Protein AF-A0A353ZXZ7-F1 (afdb_monomer)

Secondary structure (DSSP, 8-state):
-EEEEES--SSSSHIIIIIHHHHHTSTT-EEEEEE-SSHHHHHHHHHHHT---

pLDDT: mean 92.46, std 6.47, range [61.09, 97.75]

Sequence (53 aa):
MGVGIIGVSPARGWAAIAHIPALRALPNYEIRALSAHNAESARAAGQVFGVSA

Mean predicted aligned error: 2.66 Å

Radius of gyration: 10.06 Å; Cα contacts (8 Å, |Δi|>4): 88; chains: 1; bounding box: 23×20×26 Å

Structure (mmCIF, N/CA/C/O backbone):
data_AF-A0A353ZXZ7-F1
#
_entry.id   AF-A0A353ZXZ7-F1
#
loop_
_atom_site.group_PDB
_atom_site.id
_atom_site.type_symbol
_atom_site.label_atom_id
_atom_site.label_alt_id
_atom_site.label_comp_id
_atom_site.label_asym_id
_atom_site.label_entity_id
_atom_site.label_seq_id
_atom_site.pdbx_PDB_ins_code
_atom_site.Cartn_x
_atom_site.Cartn_y
_atom_site.Cartn_z
_atom_site.occupancy
_atom_site.B_iso_or_equiv
_atom_site.auth_seq_id
_atom_site.auth_comp_id
_atom_site.auth_asym_id
_atom_site.auth_atom_id
_atom_site.pdbx_PDB_model_num
ATOM 1 N N . MET A 1 1 ? -13.205 -5.883 3.237 1.00 94.38 1 MET A N 1
ATOM 2 C CA . MET A 1 1 ? -13.377 -5.615 1.791 1.00 94.38 1 MET A CA 1
ATOM 3 C C . MET A 1 1 ? -12.021 -5.721 1.116 1.00 94.38 1 MET A C 1
ATOM 5 O O . MET A 1 1 ? -11.067 -5.152 1.635 1.00 94.38 1 MET A O 1
ATOM 9 N N . GLY A 1 2 ? -11.921 -6.469 0.015 1.00 96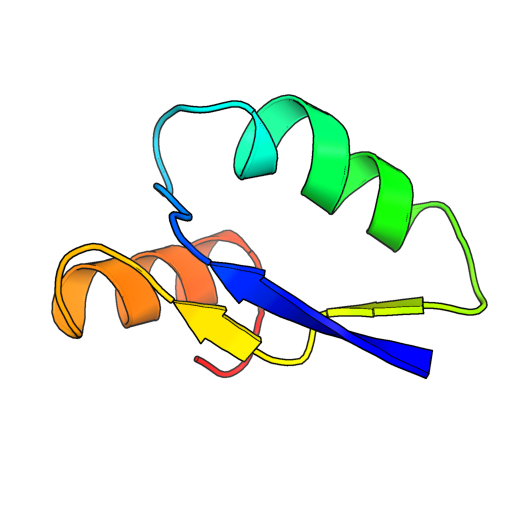.50 2 GLY A N 1
ATOM 10 C CA . GLY A 1 2 ? -10.667 -6.601 -0.733 1.00 96.50 2 GLY A CA 1
ATOM 11 C C . GLY A 1 2 ? -10.422 -5.386 -1.626 1.00 96.50 2 GLY A C 1
ATOM 12 O O . GLY A 1 2 ? -11.342 -4.946 -2.313 1.00 96.50 2 GLY A O 1
ATOM 13 N N . VAL A 1 3 ? -9.201 -4.853 -1.616 1.00 96.88 3 VAL A N 1
ATOM 14 C CA . VAL A 1 3 ? -8.809 -3.671 -2.398 1.00 96.88 3 VAL A CA 1
ATOM 15 C C . VAL A 1 3 ? -7.665 -4.017 -3.344 1.00 96.88 3 VAL A C 1
ATOM 17 O O . VAL A 1 3 ? -6.659 -4.596 -2.930 1.00 96.88 3 VAL A O 1
ATOM 20 N N . GLY A 1 4 ? -7.817 -3.627 -4.61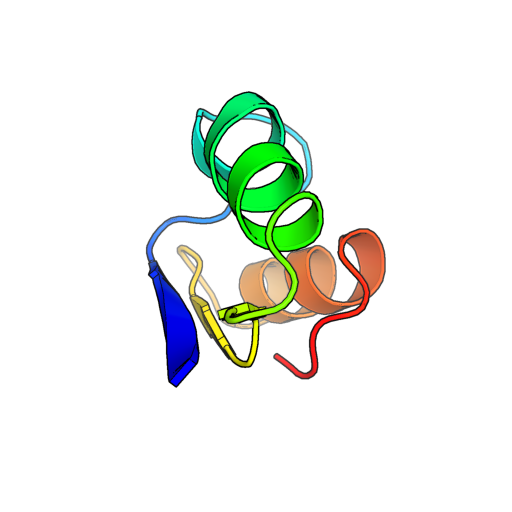0 1.00 96.69 4 GLY A N 1
ATOM 21 C CA . GLY A 1 4 ? -6.734 -3.579 -5.588 1.00 96.69 4 GLY A CA 1
ATOM 22 C C . GLY A 1 4 ? -6.265 -2.140 -5.797 1.00 96.69 4 GLY A C 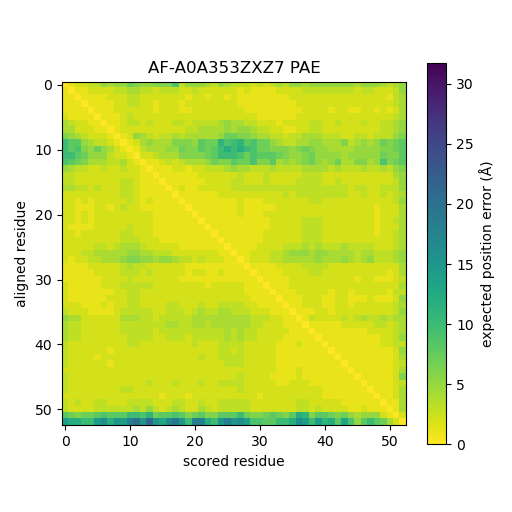1
ATOM 23 O O . GLY A 1 4 ? -7.095 -1.233 -5.862 1.00 96.69 4 GLY A O 1
ATOM 24 N N . ILE A 1 5 ? -4.954 -1.919 -5.908 1.00 95.38 5 ILE A N 1
ATOM 25 C CA . ILE A 1 5 ? -4.379 -0.586 -6.151 1.00 95.38 5 ILE A CA 1
ATOM 26 C C . ILE A 1 5 ? -3.661 -0.575 -7.502 1.00 95.38 5 ILE A C 1
ATOM 28 O O . ILE A 1 5 ? -2.789 -1.405 -7.753 1.00 95.38 5 ILE A O 1
ATOM 32 N N . ILE A 1 6 ? -4.010 0.383 -8.363 1.00 94.12 6 ILE A N 1
ATOM 33 C CA . ILE A 1 6 ? -3.407 0.569 -9.691 1.00 94.12 6 ILE A CA 1
ATOM 34 C C . ILE A 1 6 ? -2.406 1.725 -9.648 1.00 94.12 6 ILE A C 1
ATOM 36 O O . ILE A 1 6 ? -2.677 2.767 -9.056 1.00 94.12 6 ILE A O 1
ATOM 40 N N . GLY A 1 7 ? -1.258 1.548 -10.304 1.00 91.06 7 GLY A N 1
ATOM 41 C CA . GLY A 1 7 ? -0.217 2.573 -10.400 1.00 91.06 7 GLY A CA 1
ATOM 42 C C . GLY A 1 7 ? 0.718 2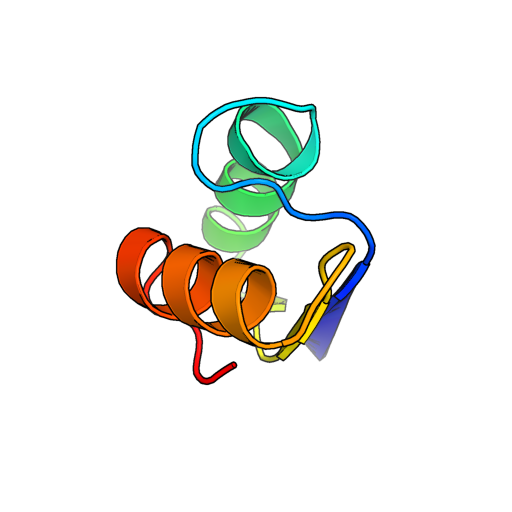.610 -9.192 1.00 91.06 7 GLY A C 1
ATOM 43 O O . GLY A 1 7 ? 1.273 3.662 -8.873 1.00 91.06 7 GLY A O 1
ATOM 44 N N . VAL A 1 8 ? 0.900 1.481 -8.503 1.00 93.75 8 VAL A N 1
ATOM 45 C CA . VAL A 1 8 ? 1.825 1.400 -7.370 1.00 93.75 8 VAL A CA 1
ATOM 46 C C . VAL A 1 8 ? 3.266 1.420 -7.859 1.00 93.75 8 VAL A C 1
ATOM 48 O O . VAL A 1 8 ? 3.642 0.741 -8.813 1.00 93.75 8 VAL A O 1
ATOM 51 N N . SER A 1 9 ? 4.084 2.203 -7.165 1.00 88.69 9 SER A N 1
ATOM 52 C CA . SER A 1 9 ? 5.532 2.196 -7.303 1.00 88.69 9 SER A CA 1
ATOM 53 C C . SER A 1 9 ? 6.146 1.927 -5.921 1.00 88.69 9 SER A C 1
ATOM 55 O O . SER A 1 9 ? 5.773 2.601 -4.960 1.00 88.69 9 SER A O 1
ATOM 57 N N . PRO A 1 10 ? 7.083 0.969 -5.795 1.00 77.06 10 PRO A N 1
ATOM 58 C CA . PRO A 1 10 ? 7.660 0.590 -4.503 1.00 77.06 10 PRO A CA 1
ATOM 59 C C . PRO A 1 10 ? 8.517 1.694 -3.866 1.00 77.06 10 PRO A C 1
ATOM 61 O O . PRO A 1 10 ? 8.654 1.730 -2.650 1.00 77.06 10 PRO A O 1
ATOM 64 N N . ALA A 1 11 ? 9.075 2.605 -4.670 1.00 77.62 11 ALA A N 1
ATOM 65 C CA . ALA A 1 11 ? 10.032 3.615 -4.206 1.00 77.62 11 ALA A CA 1
ATOM 66 C C . ALA A 1 11 ? 9.440 5.027 -4.034 1.00 77.62 11 ALA A C 1
ATOM 68 O O . ALA A 1 11 ? 10.084 5.900 -3.460 1.00 77.62 11 ALA A O 1
ATOM 69 N N . ARG A 1 12 ? 8.255 5.295 -4.598 1.00 81.62 12 ARG A N 1
ATOM 70 C CA . ARG A 1 12 ? 7.664 6.645 -4.673 1.00 81.62 12 ARG A CA 1
ATOM 71 C C . ARG A 1 12 ? 6.173 6.606 -4.989 1.00 81.62 12 ARG A C 1
ATOM 73 O O . ARG A 1 12 ? 5.698 5.638 -5.579 1.00 81.62 12 ARG A O 1
ATOM 80 N N . GLY A 1 13 ? 5.486 7.713 -4.719 1.00 86.56 13 GLY A N 1
ATOM 81 C CA . GLY A 1 13 ? 4.106 7.956 -5.140 1.00 86.56 13 GLY A CA 1
ATOM 82 C C . GLY A 1 13 ? 3.088 7.845 -4.007 1.00 86.56 13 GLY A C 1
ATOM 83 O O . GLY A 1 13 ? 3.351 7.265 -2.955 1.00 86.56 13 GLY A O 1
ATOM 84 N N . TRP A 1 14 ? 1.902 8.406 -4.242 1.00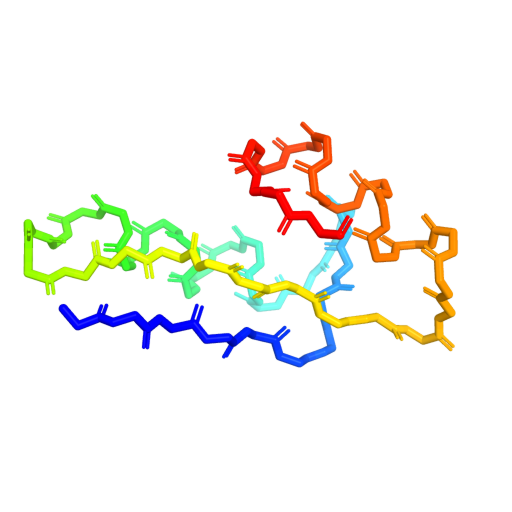 90.75 14 TRP A N 1
ATOM 85 C CA . TRP A 1 14 ? 0.835 8.537 -3.244 1.00 90.75 14 TRP A CA 1
ATOM 86 C C . TRP A 1 14 ? 0.351 7.205 -2.666 1.00 90.75 14 TRP A C 1
ATOM 88 O O . TRP A 1 14 ? 0.030 7.133 -1.481 1.00 90.75 14 TRP A O 1
ATOM 98 N N . ALA A 1 15 ? 0.351 6.131 -3.460 1.00 92.75 15 ALA A N 1
ATOM 99 C CA . ALA A 1 15 ? -0.034 4.809 -2.974 1.00 92.75 15 ALA A CA 1
ATOM 100 C C . ALA A 1 15 ? 0.831 4.348 -1.791 1.00 92.75 15 ALA A C 1
ATOM 102 O O . ALA A 1 15 ? 0.287 3.879 -0.795 1.00 92.75 15 ALA A O 1
ATOM 103 N N . ALA A 1 16 ? 2.152 4.538 -1.873 1.00 91.62 16 ALA A N 1
ATOM 104 C CA . ALA A 1 16 ? 3.097 4.093 -0.853 1.00 91.62 16 ALA A CA 1
ATOM 105 C C . ALA A 1 16 ? 3.009 4.918 0.441 1.00 91.62 16 ALA A C 1
ATOM 107 O O . ALA A 1 16 ? 3.074 4.350 1.528 1.00 91.62 16 ALA A O 1
ATOM 108 N N . ILE A 1 17 ? 2.843 6.242 0.329 1.00 92.12 17 ILE A N 1
ATOM 109 C CA . ILE A 1 17 ? 2.901 7.152 1.488 1.00 92.12 17 ILE A CA 1
ATOM 110 C C . ILE A 1 17 ? 1.537 7.471 2.111 1.00 92.12 17 ILE A C 1
ATOM 112 O O . ILE A 1 17 ? 1.490 7.871 3.268 1.00 92.12 17 ILE A O 1
ATOM 116 N N . ALA A 1 18 ? 0.436 7.311 1.369 1.00 93.88 18 ALA A N 1
ATOM 117 C CA . ALA A 1 18 ? -0.901 7.685 1.832 1.00 93.88 18 ALA A CA 1
ATOM 118 C C . ALA A 1 18 ? -1.871 6.499 1.827 1.00 93.88 18 ALA A C 1
ATOM 120 O O . ALA A 1 18 ? -2.360 6.103 2.882 1.00 93.88 18 ALA A O 1
ATOM 121 N N . HIS A 1 19 ? -2.143 5.900 0.663 1.00 95.06 19 HIS A N 1
ATOM 122 C CA . HIS A 1 19 ? -3.227 4.916 0.550 1.00 95.06 19 HIS A CA 1
ATOM 123 C C . HIS A 1 19 ? -2.925 3.595 1.263 1.00 95.06 19 HIS A C 1
ATOM 125 O O . HIS A 1 19 ? -3.775 3.099 1.998 1.00 95.06 19 HIS A O 1
ATOM 131 N N . ILE A 1 20 ? -1.727 3.028 1.085 1.00 95.00 20 ILE A N 1
ATOM 132 C CA . ILE A 1 20 ? -1.350 1.751 1.708 1.00 95.00 20 ILE A CA 1
ATOM 133 C C . ILE A 1 20 ? -1.333 1.862 3.245 1.00 95.00 20 ILE A C 1
ATOM 135 O O . ILE A 1 20 ? -1.974 1.024 3.885 1.00 95.00 20 ILE A O 1
ATOM 139 N N . PRO A 1 21 ? -0.689 2.876 3.866 1.00 95.25 21 PRO A N 1
ATOM 140 C CA . PRO A 1 21 ? -0.758 3.059 5.316 1.00 95.25 21 PRO A CA 1
ATOM 141 C C . PRO A 1 21 ? -2.187 3.274 5.825 1.00 95.25 21 PRO A C 1
ATOM 143 O O . PRO A 1 21 ? -2.583 2.643 6.802 1.00 95.25 21 PRO A O 1
ATOM 146 N N . ALA A 1 22 ? -2.981 4.108 5.143 1.00 96.88 22 ALA A N 1
ATOM 147 C CA . ALA A 1 22 ? -4.354 4.394 5.552 1.00 96.88 22 ALA A CA 1
ATOM 148 C C . ALA A 1 22 ? -5.243 3.143 5.515 1.00 96.88 22 ALA A C 1
ATOM 150 O O . ALA A 1 22 ? -5.965 2.875 6.470 1.00 96.88 22 ALA A O 1
ATOM 151 N N . LEU A 1 23 ? -5.162 2.343 4.447 1.00 96.56 23 LEU A N 1
ATOM 152 C CA . LEU A 1 23 ? -5.931 1.102 4.330 1.00 96.56 23 LEU A CA 1
ATOM 153 C C . LEU A 1 23 ? -5.507 0.066 5.374 1.00 96.56 23 LEU A C 1
ATOM 155 O O . LEU A 1 23 ? -6.365 -0.601 5.938 1.00 96.56 23 LEU A O 1
ATOM 159 N N . ARG A 1 24 ? -4.206 -0.046 5.672 1.00 95.62 24 ARG A N 1
ATOM 160 C CA . ARG A 1 24 ? -3.695 -0.961 6.707 1.00 95.62 24 ARG A CA 1
ATOM 161 C C . ARG A 1 24 ? -4.103 -0.569 8.126 1.00 95.62 24 ARG A C 1
ATOM 163 O O . ARG A 1 24 ? -4.205 -1.442 8.979 1.00 95.62 24 ARG A O 1
ATOM 170 N N . ALA A 1 25 ? -4.322 0.718 8.387 1.00 97.75 25 ALA A N 1
ATOM 171 C CA . ALA A 1 25 ? -4.785 1.199 9.688 1.00 97.75 25 ALA A CA 1
ATOM 172 C C . ALA A 1 25 ? -6.267 0.877 9.958 1.00 97.75 25 ALA A C 1
ATOM 174 O O . ALA A 1 25 ? -6.727 1.001 11.093 1.00 97.75 25 ALA A O 1
ATOM 175 N N . LEU A 1 26 ? -7.023 0.474 8.932 1.00 97.44 26 LEU A N 1
ATOM 176 C CA . LEU A 1 26 ? -8.454 0.218 9.019 1.00 97.44 26 LEU A CA 1
ATOM 177 C C . LEU A 1 26 ? -8.735 -1.299 8.991 1.00 97.44 26 LEU A C 1
ATOM 179 O O . LEU A 1 26 ? -8.429 -1.960 7.999 1.00 97.44 26 LEU A O 1
ATOM 183 N N . PRO A 1 27 ? -9.375 -1.875 10.027 1.00 95.31 27 PRO A N 1
ATOM 184 C CA . PRO A 1 27 ? -9.521 -3.331 10.170 1.00 95.31 27 PRO A CA 1
ATOM 185 C C . PRO A 1 27 ? -10.473 -3.968 9.147 1.00 95.31 27 PRO A C 1
ATOM 187 O O . PRO A 1 27 ? -10.517 -5.184 8.986 1.00 95.31 27 PRO A O 1
ATOM 190 N N . ASN A 1 28 ? -11.276 -3.159 8.463 1.00 97.12 28 ASN A N 1
ATOM 191 C CA . ASN A 1 28 ? -12.268 -3.593 7.487 1.00 97.12 28 ASN A CA 1
ATOM 192 C C . ASN A 1 28 ? -11.714 -3.712 6.058 1.00 97.12 28 ASN A C 1
ATOM 194 O O . ASN A 1 28 ? -12.461 -4.126 5.161 1.00 97.12 28 ASN A O 1
ATOM 198 N N . TYR A 1 29 ? -10.441 -3.384 5.827 1.00 97.25 29 TYR A N 1
ATOM 199 C CA . TYR A 1 29 ? -9.815 -3.443 4.510 1.00 97.25 29 TYR A CA 1
ATOM 200 C C . TYR A 1 29 ? -8.631 -4.397 4.469 1.00 97.25 29 TYR A C 1
ATOM 202 O O . TYR A 1 29 ? -7.868 -4.539 5.417 1.00 97.25 29 TYR A O 1
ATOM 210 N N . GLU A 1 30 ? -8.473 -5.028 3.313 1.00 96.25 30 GLU A N 1
ATOM 211 C CA . GLU A 1 30 ? -7.338 -5.886 3.019 1.00 96.25 30 GLU A CA 1
ATOM 212 C C . GLU A 1 30 ? -6.868 -5.591 1.598 1.00 96.25 30 GLU A C 1
ATOM 214 O O . GLU A 1 30 ? -7.655 -5.636 0.648 1.00 96.25 30 GLU A O 1
ATOM 219 N N . ILE A 1 31 ? -5.587 -5.264 1.447 1.00 96.62 31 ILE A N 1
ATOM 220 C CA . ILE A 1 31 ? -4.987 -5.021 0.136 1.00 96.62 31 ILE A CA 1
ATOM 221 C C . ILE A 1 31 ? -4.646 -6.382 -0.465 1.00 96.62 31 ILE A C 1
ATOM 223 O O . ILE A 1 31 ? -3.814 -7.101 0.082 1.00 96.62 31 ILE A O 1
ATOM 227 N N . ARG A 1 32 ? -5.303 -6.738 -1.572 1.00 96.50 32 ARG A N 1
ATOM 228 C CA . ARG A 1 32 ? -5.213 -8.077 -2.179 1.00 96.50 32 ARG A CA 1
ATOM 229 C C . ARG A 1 32 ? -4.606 -8.111 -3.574 1.00 96.50 32 ARG A C 1
ATOM 231 O O . ARG A 1 32 ? -4.376 -9.196 -4.089 1.00 96.50 32 ARG A O 1
ATOM 238 N N . ALA A 1 33 ? -4.385 -6.956 -4.194 1.00 95.94 33 ALA A N 1
ATOM 239 C CA . ALA A 1 33 ? -3.774 -6.884 -5.514 1.00 95.94 33 ALA A CA 1
ATOM 240 C C . ALA A 1 33 ? -3.055 -5.550 -5.714 1.00 95.94 33 ALA A C 1
ATOM 242 O O . ALA A 1 33 ? -3.539 -4.503 -5.275 1.00 95.94 33 ALA A O 1
ATOM 243 N N . LEU A 1 34 ? -1.935 -5.584 -6.433 1.00 95.50 34 LEU A N 1
ATOM 244 C CA . LEU A 1 34 ? -1.199 -4.399 -6.860 1.00 95.50 34 LEU A CA 1
ATOM 245 C C . LEU A 1 34 ? -0.967 -4.462 -8.367 1.00 95.50 34 LEU A C 1
ATOM 247 O O . LEU A 1 34 ? -0.613 -5.502 -8.912 1.00 95.50 34 LEU A O 1
ATOM 251 N N . SER A 1 35 ? -1.130 -3.326 -9.032 1.00 94.94 35 SER A N 1
ATOM 252 C CA . SER A 1 35 ? -0.777 -3.146 -10.433 1.00 94.94 35 SER A CA 1
ATOM 253 C C . SER A 1 35 ? 0.217 -2.000 -10.574 1.00 94.94 35 SER A C 1
ATOM 255 O O . SER A 1 35 ? 0.120 -0.973 -9.894 1.00 94.94 35 SER A O 1
ATOM 257 N N . ALA A 1 36 ? 1.176 -2.186 -11.472 1.00 93.50 36 ALA A N 1
ATOM 258 C CA . ALA A 1 36 ? 2.211 -1.228 -11.814 1.00 93.50 36 ALA A CA 1
ATOM 259 C C . ALA A 1 36 ? 2.385 -1.176 -13.339 1.00 93.50 36 ALA A C 1
ATOM 261 O O . ALA A 1 36 ? 1.753 -1.925 -14.081 1.00 93.50 36 ALA A O 1
ATOM 262 N N . HIS A 1 37 ? 3.271 -0.299 -13.808 1.00 91.62 37 HIS A N 1
ATOM 263 C CA . HIS A 1 37 ? 3.546 -0.096 -1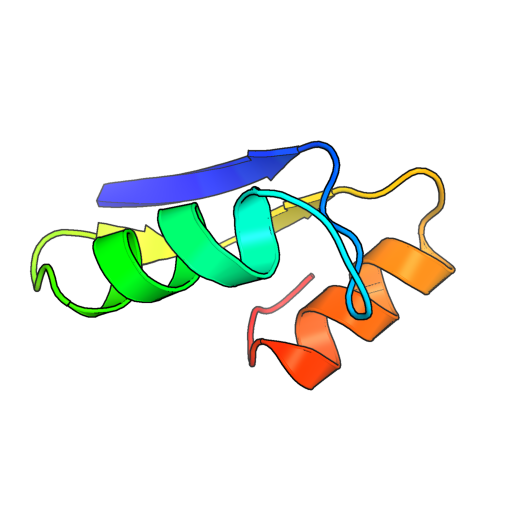5.235 1.00 91.62 37 HIS A CA 1
ATOM 264 C C . HIS A 1 37 ? 4.017 -1.363 -15.974 1.00 91.62 37 HIS A C 1
ATOM 266 O O . HIS A 1 37 ? 3.861 -1.455 -17.187 1.00 91.62 37 HIS A O 1
ATOM 272 N N . ASN A 1 38 ? 4.589 -2.335 -15.260 1.00 92.44 38 ASN A N 1
ATOM 273 C CA . ASN A 1 38 ? 4.886 -3.667 -15.773 1.00 92.44 38 ASN A CA 1
ATOM 274 C C . ASN A 1 38 ? 4.770 -4.719 -14.656 1.00 92.44 38 ASN A C 1
ATOM 276 O O . ASN A 1 38 ? 4.701 -4.393 -13.467 1.00 92.44 38 ASN A O 1
ATOM 280 N N . ALA A 1 39 ? 4.753 -5.995 -15.052 1.00 92.88 39 ALA A N 1
ATOM 281 C CA . ALA A 1 39 ? 4.593 -7.119 -14.131 1.00 92.88 39 ALA A CA 1
ATOM 282 C C . ALA A 1 39 ? 5.748 -7.243 -13.122 1.00 92.88 39 ALA A C 1
ATOM 284 O O . ALA A 1 39 ? 5.523 -7.611 -11.973 1.00 92.88 39 ALA A O 1
ATOM 285 N N . GLU A 1 40 ? 6.979 -6.927 -13.528 1.00 93.44 40 GLU A N 1
ATOM 286 C CA . GLU A 1 40 ? 8.143 -6.947 -12.634 1.00 93.44 40 GLU A CA 1
ATOM 287 C C . GLU A 1 40 ? 7.980 -5.943 -11.488 1.00 93.44 40 GLU A C 1
ATOM 289 O O . GLU A 1 40 ? 8.132 -6.291 -10.319 1.00 93.44 40 GLU A O 1
ATOM 294 N N . SER A 1 41 ? 7.563 -4.721 -11.807 1.00 92.38 41 SER A N 1
ATOM 295 C CA . SE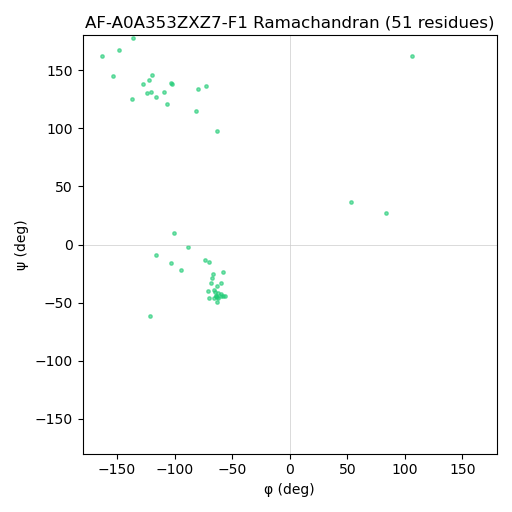R A 1 41 ? 7.333 -3.674 -10.814 1.00 92.38 41 SER A CA 1
ATOM 296 C C . SER A 1 41 ? 6.143 -3.975 -9.915 1.00 92.38 41 SER A C 1
ATOM 298 O O . SER A 1 41 ? 6.175 -3.630 -8.735 1.00 92.38 41 SER A O 1
ATOM 300 N N . ALA A 1 42 ? 5.108 -4.636 -10.443 1.00 93.50 42 ALA A N 1
ATOM 301 C CA . ALA A 1 42 ? 3.976 -5.089 -9.641 1.00 93.50 42 ALA A CA 1
ATOM 302 C 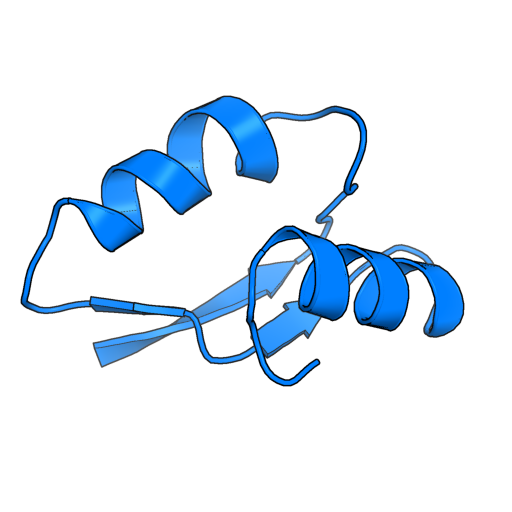C . ALA A 1 42 ? 4.426 -6.137 -8.611 1.00 93.50 42 ALA A C 1
ATOM 304 O O . ALA A 1 42 ? 4.109 -6.005 -7.431 1.00 93.50 42 ALA A O 1
ATOM 305 N N . ARG A 1 43 ? 5.258 -7.104 -9.022 1.00 93.81 43 ARG A N 1
ATOM 306 C CA . ARG A 1 43 ? 5.855 -8.094 -8.111 1.00 93.81 43 ARG A CA 1
ATOM 307 C C . ARG A 1 43 ? 6.778 -7.454 -7.081 1.00 93.81 43 ARG A C 1
ATOM 309 O O . ARG A 1 43 ? 6.674 -7.777 -5.903 1.00 93.81 43 ARG A O 1
ATOM 316 N N . ALA A 1 44 ? 7.638 -6.522 -7.493 1.00 94.00 44 ALA A N 1
ATOM 317 C CA . ALA A 1 44 ? 8.511 -5.791 -6.576 1.00 94.00 44 ALA A CA 1
ATOM 318 C C . ALA A 1 44 ? 7.701 -5.009 -5.529 1.00 94.00 44 ALA A C 1
ATOM 320 O O . ALA A 1 44 ? 8.010 -5.057 -4.340 1.00 94.00 44 ALA A O 1
ATOM 321 N N . ALA A 1 45 ? 6.617 -4.345 -5.944 1.00 94.06 45 ALA A N 1
ATOM 322 C CA . ALA A 1 45 ? 5.687 -3.703 -5.022 1.00 94.06 45 ALA A CA 1
ATOM 323 C C . ALA A 1 45 ? 5.011 -4.719 -4.088 1.00 94.06 45 ALA A C 1
ATOM 325 O O . ALA A 1 45 ? 4.918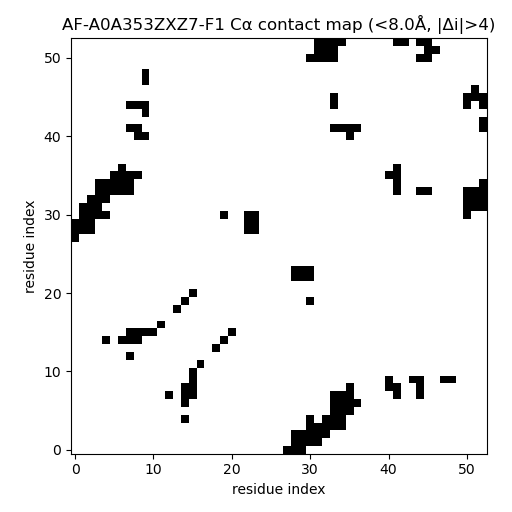 -4.467 -2.889 1.00 94.06 45 ALA A O 1
ATOM 326 N N . GLY A 1 46 ? 4.598 -5.876 -4.608 1.00 94.81 46 GLY A N 1
ATOM 327 C CA . GLY A 1 46 ? 4.057 -6.977 -3.811 1.00 94.81 46 GLY A CA 1
ATOM 328 C C . GLY A 1 46 ? 5.018 -7.437 -2.717 1.00 94.81 46 GLY A C 1
ATOM 329 O O . GLY A 1 46 ? 4.614 -7.561 -1.564 1.00 94.81 46 GLY A O 1
ATOM 330 N N . GLN A 1 47 ? 6.307 -7.583 -3.033 1.00 94.62 47 GLN A N 1
ATOM 331 C CA . GLN A 1 47 ? 7.326 -7.940 -2.043 1.00 94.62 47 GLN A CA 1
ATOM 332 C C . GLN A 1 47 ? 7.538 -6.847 -0.991 1.00 94.62 47 GLN A C 1
ATOM 334 O O . GLN A 1 47 ? 7.552 -7.142 0.200 1.00 94.62 47 GLN A O 1
ATOM 339 N N . VAL A 1 48 ? 7.649 -5.581 -1.406 1.00 94.19 48 VAL A N 1
ATOM 340 C CA . VAL A 1 48 ? 7.862 -4.449 -0.485 1.00 94.19 48 VAL A CA 1
ATOM 341 C C . VAL A 1 48 ? 6.670 -4.253 0.454 1.00 94.19 48 VAL A C 1
ATOM 343 O O . VAL A 1 48 ? 6.843 -3.991 1.643 1.00 94.19 48 VAL A O 1
ATOM 346 N N . PHE A 1 49 ? 5.450 -4.388 -0.064 1.00 93.12 49 PHE A N 1
ATOM 347 C CA . PHE A 1 49 ? 4.224 -4.150 0.692 1.00 93.12 49 PHE A CA 1
ATOM 348 C C . PHE A 1 49 ? 3.555 -5.437 1.187 1.00 93.12 49 PHE A C 1
ATOM 350 O O . PHE A 1 49 ? 2.435 -5.369 1.685 1.00 93.12 49 PHE A O 1
ATOM 357 N N . GLY A 1 50 ? 4.205 -6.598 1.091 1.00 94.50 50 GLY A N 1
ATOM 358 C CA . GLY A 1 50 ? 3.653 -7.876 1.556 1.00 94.50 50 GLY A CA 1
ATOM 359 C C . GLY A 1 50 ? 2.267 -8.197 0.982 1.00 94.50 50 GLY A C 1
ATOM 360 O O . GLY A 1 50 ? 1.415 -8.705 1.705 1.00 94.50 50 GLY A O 1
ATOM 361 N N . VAL A 1 51 ? 2.021 -7.846 -0.281 1.00 93.50 51 VAL A N 1
ATOM 362 C CA . VAL A 1 51 ? 0.780 -8.158 -1.001 1.00 93.50 51 VAL A CA 1
ATOM 363 C C . VAL A 1 51 ? 1.099 -9.203 -2.056 1.00 93.50 51 VAL A C 1
ATOM 365 O O . VAL A 1 51 ? 2.042 -9.035 -2.827 1.00 93.50 51 VAL A O 1
ATOM 368 N N . SER A 1 52 ? 0.296 -10.261 -2.117 1.00 76.44 52 SER A N 1
ATOM 369 C CA . SER A 1 52 ? 0.342 -11.246 -3.195 1.00 76.44 52 SER A CA 1
ATOM 370 C C . SER A 1 52 ? -0.013 -10.546 -4.514 1.00 76.44 52 SER A C 1
ATOM 372 O O . SER A 1 52 ? -1.187 -10.290 -4.777 1.00 76.44 52 SER A O 1
ATOM 374 N N . ALA A 1 53 ? 0.997 -10.153 -5.290 1.00 61.09 53 ALA A N 1
ATOM 375 C CA . ALA A 1 53 ? 0.855 -9.476 -6.580 1.00 61.09 53 ALA A CA 1
ATOM 376 C C . ALA A 1 53 ? 1.160 -10.425 -7.742 1.00 61.09 53 ALA A C 1
ATOM 378 O O . ALA A 1 53 ? 2.128 -11.215 -7.624 1.00 61.09 53 ALA A O 1
#

Foldseek 3Di:
DEDEEEADALPDDCCNVPVLVVQVVDPVYDHAAYYHPDPVRRVVNCVSSVHPD

Solvent-accessible surface area (backbone atoms only — not comparable to full-atom values): 3031 Å² total; per-residue (Å²): 86,80,39,72,46,78,73,46,42,74,90,52,59,64,50,62,76,46,52,52,55,55,44,68,74,34,92,66,46,42,72,57,37,51,34,30,100,42,72,68,50,12,38,52,28,13,65,76,68,74,27,73,76

Nearest PDB structures (foldseek):
  3rc7-assembly1_A  TM=8.343E-01  e=7.565E-02  Actinomadura kijaniata
  3rc1-assembly1_A  TM=8.360E-01  e=1.228E-01  Actinomadura kijaniata
  1evj-assembly2_B  TM=8.190E-01  e=4.893E-01  Zymomonas mobilis
  3uuw-assembly1_D  TM=7.456E-01  e=6.021E-01  Clostridioides difficile 630
  4muj-assembly1_B  TM=4.862E-01  e=5.503E+00  Mycobacterium tuberculosis